Protein AF-A0A7V9KXX2-F1 (afdb_monomer)

Mean predicted aligned error: 15.09 Å

Solvent-accessible surface area (backbone atoms only — not comparable to full-atom values): 7461 Å² total; per-residue (Å²): 138,81,86,84,82,85,82,86,86,81,88,88,79,90,79,90,77,87,78,76,89,71,77,82,71,72,80,68,79,90,66,82,89,65,84,73,80,77,76,79,70,70,91,80,57,69,68,63,48,44,51,48,40,63,66,40,90,77,28,52,40,71,30,21,19,28,74,94,77,71,28,75,18,74,82,41,69,45,48,77,61,76,48,64,92,59,54,70,58,58,54,49,43,50,70,80,44,46,78,80,65,71,60,90,96,63,81,129

pLDDT: mean 80.61, std 19.08, range [44.19, 98.56]

Structure (mmCIF, N/CA/C/O backbone):
data_AF-A0A7V9KXX2-F1
#
_entry.id   AF-A0A7V9KXX2-F1
#
loop_
_atom_site.group_PDB
_atom_site.id
_atom_site.type_symbol
_atom_site.label_atom_id
_atom_site.label_alt_id
_atom_site.label_comp_id
_atom_site.label_asym_id
_atom_site.label_entity_id
_atom_site.label_seq_id
_atom_site.pdbx_PDB_ins_code
_atom_site.Cartn_x
_atom_site.Cartn_y
_atom_site.Cartn_z
_atom_site.occupancy
_atom_site.B_iso_or_equiv
_atom_site.auth_seq_id
_atom_site.auth_comp_id
_atom_site.auth_asym_id
_atom_site.auth_atom_id
_atom_site.pdbx_PDB_model_num
ATOM 1 N N . MET A 1 1 ? 47.833 49.640 -36.293 1.00 52.25 1 MET A N 1
ATOM 2 C CA . MET A 1 1 ? 47.557 51.097 -36.307 1.00 52.25 1 MET A CA 1
ATOM 3 C C . MET A 1 1 ? 46.946 51.464 -37.654 1.00 52.25 1 MET A C 1
ATOM 5 O O . MET A 1 1 ? 47.442 50.945 -38.641 1.00 52.25 1 MET A O 1
ATOM 9 N N . ARG A 1 2 ? 45.922 52.343 -37.650 1.00 55.81 2 ARG A N 1
ATOM 10 C CA . ARG A 1 2 ? 44.958 52.710 -38.728 1.00 55.81 2 ARG A CA 1
ATOM 11 C C . ARG A 1 2 ? 43.826 51.680 -38.893 1.00 55.81 2 ARG A C 1
ATOM 13 O O . ARG A 1 2 ? 43.999 50.703 -39.596 1.00 55.81 2 ARG A O 1
ATOM 20 N N . ARG A 1 3 ? 42.734 51.727 -38.108 1.00 54.62 3 ARG A N 1
ATOM 21 C CA . ARG A 1 3 ? 41.656 52.754 -38.083 1.00 54.62 3 ARG A CA 1
ATOM 22 C C . ARG A 1 3 ? 41.194 53.021 -39.534 1.00 54.62 3 ARG A C 1
ATOM 24 O O . ARG A 1 3 ? 42.030 53.403 -40.337 1.00 54.62 3 ARG A O 1
ATOM 31 N N . VAL A 1 4 ? 39.934 52.858 -39.931 1.00 51.06 4 VAL A N 1
ATOM 32 C CA . VAL A 1 4 ? 38.787 53.675 -39.507 1.00 51.06 4 VAL A CA 1
ATOM 33 C C . VAL A 1 4 ? 37.502 53.126 -40.191 1.00 51.06 4 VAL A C 1
ATOM 35 O O . VAL A 1 4 ? 37.560 52.732 -41.349 1.00 51.06 4 VAL A O 1
ATOM 38 N N . LEU A 1 5 ? 36.372 53.207 -39.474 1.00 52.53 5 LEU A N 1
ATOM 39 C CA . LEU A 1 5 ? 34.966 53.268 -39.930 1.00 52.53 5 LEU A CA 1
ATOM 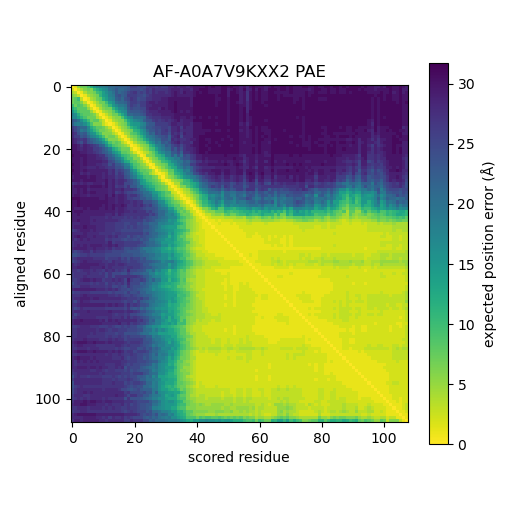40 C C . LEU A 1 5 ? 34.236 51.997 -40.405 1.00 52.53 5 LEU A C 1
ATOM 42 O O . LEU A 1 5 ? 34.033 51.741 -41.587 1.00 52.53 5 LEU A O 1
ATOM 46 N N . ALA A 1 6 ? 33.672 51.308 -39.411 1.00 52.41 6 ALA A N 1
ATOM 47 C CA . ALA A 1 6 ? 32.28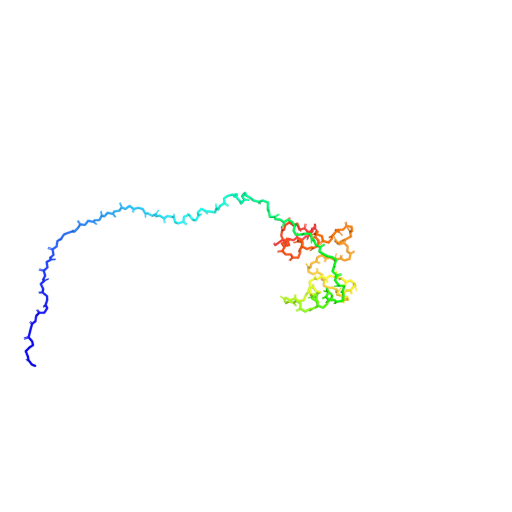2 50.869 -39.470 1.00 52.41 6 ALA A CA 1
ATOM 48 C C . ALA A 1 6 ? 31.319 52.080 -39.480 1.00 52.41 6 ALA A C 1
ATOM 50 O O . ALA A 1 6 ? 31.705 53.164 -39.039 1.00 52.41 6 ALA A O 1
ATOM 51 N N . LEU A 1 7 ? 30.062 51.817 -39.864 1.00 52.66 7 LEU A N 1
ATOM 52 C CA . LEU A 1 7 ? 28.855 52.664 -39.784 1.00 52.66 7 LEU A CA 1
ATOM 53 C C . LEU A 1 7 ? 28.471 53.393 -41.082 1.00 52.66 7 LEU A C 1
ATOM 55 O O . LEU A 1 7 ? 28.632 54.602 -41.225 1.00 52.66 7 LEU A O 1
ATOM 59 N N . LEU A 1 8 ? 27.858 52.635 -41.995 1.00 51.19 8 LEU A N 1
ATOM 60 C CA . LEU A 1 8 ? 26.914 53.170 -42.975 1.00 51.19 8 LEU A CA 1
ATOM 61 C C . LEU A 1 8 ? 25.512 53.146 -42.350 1.00 51.19 8 LEU A C 1
ATOM 63 O O . LEU A 1 8 ? 24.907 52.091 -42.172 1.00 51.19 8 LEU A O 1
ATOM 67 N N . LEU A 1 9 ? 25.047 54.337 -41.979 1.00 59.28 9 LEU A N 1
ATOM 68 C CA . LEU A 1 9 ? 23.663 54.659 -41.650 1.00 59.28 9 LEU A CA 1
ATOM 69 C C . LEU A 1 9 ? 22.786 54.505 -42.897 1.00 59.28 9 LEU A C 1
ATOM 71 O O . LEU A 1 9 ? 23.053 55.142 -43.915 1.00 59.28 9 LEU A O 1
ATOM 75 N N . LEU A 1 10 ? 21.691 53.757 -42.783 1.00 52.66 10 LEU A N 1
ATOM 76 C CA . LEU A 1 10 ? 20.530 53.930 -43.651 1.00 52.66 10 LEU A CA 1
ATOM 77 C C . LEU A 1 10 ? 19.266 53.675 -42.826 1.00 52.66 10 LEU A C 1
ATOM 79 O O . LEU A 1 10 ? 18.976 52.557 -42.410 1.00 52.66 10 LEU A O 1
ATOM 83 N N . ALA A 1 11 ? 18.577 54.768 -42.520 1.00 63.66 11 ALA A N 1
ATOM 84 C CA . ALA A 1 11 ? 17.275 54.800 -41.876 1.00 63.66 11 ALA A CA 1
ATOM 85 C C . ALA A 1 11 ? 16.167 54.778 -42.941 1.00 63.66 11 ALA A C 1
ATOM 87 O O . ALA A 1 11 ? 16.320 55.499 -43.925 1.00 63.66 11 ALA A O 1
ATOM 88 N N . LEU A 1 12 ? 15.090 54.004 -42.699 1.00 50.78 12 LEU A N 1
ATOM 89 C CA . LEU A 1 12 ? 13.658 54.154 -43.093 1.00 50.78 12 LEU A CA 1
ATOM 90 C C . LEU A 1 12 ? 12.992 52.767 -43.296 1.00 50.78 12 LEU A C 1
ATOM 92 O O . LEU A 1 12 ? 13.671 51.862 -43.768 1.00 50.78 12 LEU A O 1
ATOM 96 N N . PRO A 1 13 ? 11.654 52.612 -43.189 1.00 51.66 13 PRO A N 1
ATOM 97 C CA . PRO A 1 13 ? 10.697 53.110 -42.194 1.00 51.66 13 PRO A CA 1
ATOM 98 C C . PRO A 1 13 ? 9.777 51.989 -41.630 1.00 51.66 13 PRO A C 1
ATOM 100 O O . PRO A 1 13 ? 9.646 50.907 -42.188 1.00 51.66 13 PRO A O 1
ATOM 103 N N . LEU A 1 14 ? 9.104 52.309 -40.521 1.00 59.69 14 LEU A N 1
ATOM 104 C CA . LEU A 1 14 ? 7.709 51.983 -40.177 1.00 59.69 14 LEU A CA 1
ATOM 105 C C . LEU A 1 14 ? 7.018 50.800 -40.904 1.00 59.69 14 LEU A C 1
ATOM 107 O O . LEU A 1 14 ? 6.565 50.953 -42.032 1.00 59.69 14 LEU A O 1
ATOM 111 N N . PHE A 1 15 ? 6.760 49.700 -40.190 1.00 55.62 15 PHE A N 1
ATOM 112 C CA . PHE A 1 15 ? 5.529 48.917 -40.369 1.00 55.62 15 PHE A CA 1
ATOM 113 C C . PHE A 1 15 ? 5.103 48.331 -39.018 1.00 55.62 15 PHE A C 1
ATOM 115 O O . PHE A 1 15 ? 5.581 47.291 -38.572 1.00 55.62 15 PHE A O 1
ATOM 122 N N . VAL A 1 16 ? 4.205 49.050 -38.342 1.00 58.78 16 VAL A N 1
ATOM 123 C CA . VAL A 1 16 ? 3.402 48.509 -37.245 1.00 58.78 16 VAL A CA 1
ATOM 124 C C . VAL A 1 16 ? 2.373 47.582 -37.888 1.00 58.78 16 VAL A C 1
ATOM 126 O O . VAL A 1 16 ? 1.327 48.032 -38.347 1.00 58.78 16 VAL A O 1
ATOM 129 N N . ALA A 1 17 ? 2.698 46.295 -37.971 1.00 60.44 17 ALA A N 1
ATOM 130 C CA . ALA A 1 17 ? 1.730 45.249 -38.261 1.00 60.44 17 ALA A CA 1
ATOM 131 C C . ALA A 1 17 ? 1.281 44.641 -36.929 1.00 60.44 17 ALA A C 1
ATOM 133 O O . ALA A 1 17 ? 1.931 43.766 -36.363 1.00 60.44 17 ALA A O 1
ATOM 134 N N . ALA A 1 18 ? 0.168 45.152 -36.413 1.00 63.81 18 ALA A N 1
ATOM 135 C CA . ALA A 1 18 ? -0.643 44.424 -35.458 1.00 63.81 18 ALA A CA 1
ATOM 136 C C . ALA A 1 18 ? -1.280 43.224 -36.175 1.00 63.81 18 ALA A C 1
ATOM 138 O O . ALA A 1 18 ? -2.045 43.430 -37.113 1.00 63.81 18 ALA A O 1
ATOM 139 N N . CYS A 1 19 ? -0.999 41.994 -35.737 1.00 55.56 19 CYS A N 1
ATOM 140 C CA . CYS A 1 19 ? -1.982 40.909 -35.746 1.00 55.56 19 CYS A CA 1
ATOM 141 C C . CYS A 1 19 ? -1.490 39.713 -34.926 1.00 55.56 19 CYS A C 1
ATOM 143 O O . CYS A 1 19 ? -0.365 39.257 -35.108 1.00 55.56 19 CYS A O 1
ATOM 145 N N . GLY A 1 20 ? -2.378 39.178 -34.092 1.00 53.41 20 GLY A N 1
ATOM 146 C CA . GLY A 1 20 ? -2.288 37.804 -33.616 1.00 53.41 20 GLY A CA 1
ATOM 147 C C . GLY A 1 20 ? -1.647 37.644 -32.248 1.00 53.41 20 GLY A C 1
ATOM 148 O O . GLY A 1 20 ? -0.543 37.123 -32.138 1.00 53.41 20 GLY A O 1
ATOM 149 N N . GLY A 1 21 ? -2.390 37.995 -31.195 1.00 56.31 21 GLY A N 1
ATOM 150 C CA . GLY A 1 21 ? -2.306 37.230 -29.956 1.00 56.31 21 GLY A CA 1
ATOM 151 C C . GLY A 1 21 ? -2.710 35.794 -30.277 1.00 56.31 21 GLY A C 1
ATOM 152 O O . GLY A 1 21 ? -3.887 35.463 -30.257 1.00 56.31 21 GLY A O 1
ATOM 153 N N . GLY A 1 22 ? -1.737 34.981 -30.678 1.00 51.50 22 GLY A N 1
ATOM 154 C CA . GLY A 1 22 ? -1.893 33.543 -30.768 1.00 51.50 22 GLY A CA 1
ATOM 155 C C . GLY A 1 22 ? -1.839 33.004 -29.355 1.00 51.50 22 GLY A C 1
ATOM 156 O O . GLY A 1 22 ? -0.770 32.670 -28.855 1.00 51.50 22 GLY A O 1
ATOM 157 N N . GLU A 1 23 ? -2.992 32.984 -28.702 1.00 50.78 23 GLU A N 1
ATOM 158 C CA . GLU A 1 23 ? -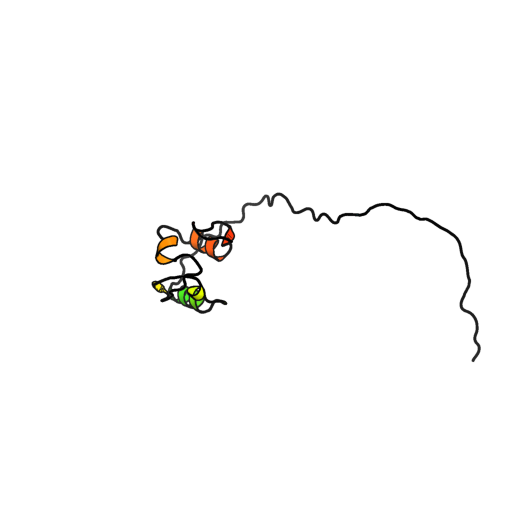3.330 31.940 -27.751 1.00 50.78 23 GLU A CA 1
ATOM 159 C C . GLU A 1 23 ? -2.749 30.609 -28.252 1.00 50.78 23 GLU A C 1
ATOM 161 O O . GLU A 1 23 ? -3.214 30.014 -29.223 1.00 50.78 23 GLU A O 1
ATOM 166 N N . THR A 1 24 ? -1.663 30.156 -27.628 1.00 44.19 24 THR A N 1
ATOM 167 C CA . THR A 1 24 ? -1.243 28.762 -27.721 1.00 44.19 24 THR A CA 1
ATOM 168 C C . THR A 1 24 ? -2.264 27.947 -26.945 1.00 44.19 24 THR A C 1
ATOM 170 O O . THR A 1 24 ? -2.024 27.527 -25.817 1.00 44.19 24 THR A O 1
ATOM 173 N N . THR A 1 25 ? -3.434 27.764 -27.548 1.00 47.28 25 THR A N 1
ATOM 174 C CA . THR A 1 25 ? -4.286 26.628 -27.246 1.00 47.28 25 THR A CA 1
ATOM 175 C C . THR A 1 25 ? -3.536 25.426 -27.787 1.00 47.28 25 THR A C 1
ATOM 177 O O . THR A 1 25 ? -3.494 25.179 -28.992 1.00 47.28 25 THR A O 1
ATOM 180 N N . THR A 1 26 ? -2.867 24.712 -26.886 1.00 54.09 26 THR A N 1
ATOM 181 C CA . THR A 1 26 ? -2.544 23.309 -27.118 1.00 54.09 26 THR A CA 1
ATOM 182 C C . THR A 1 26 ? -3.868 22.633 -27.463 1.00 54.09 26 THR A C 1
ATOM 184 O O . THR A 1 26 ? -4.763 22.665 -26.615 1.00 54.09 26 THR A O 1
ATOM 187 N N . PRO A 1 27 ? -4.052 22.050 -28.661 1.00 51.06 27 PRO A N 1
ATOM 188 C CA . PRO A 1 27 ? -5.146 21.117 -28.837 1.00 51.06 27 PRO A CA 1
ATOM 189 C C . PRO A 1 27 ? -4.871 19.967 -27.867 1.00 51.06 27 PRO A C 1
ATOM 191 O O . PRO A 1 27 ? -3.971 19.157 -28.093 1.00 51.06 27 PRO A O 1
ATOM 194 N N . ALA A 1 28 ? -5.580 19.945 -26.738 1.00 58.94 28 ALA A N 1
ATOM 195 C CA . ALA A 1 28 ? -5.722 18.723 -25.974 1.00 58.94 28 ALA A CA 1
ATOM 196 C C . ALA A 1 28 ? -6.418 17.747 -26.932 1.00 58.94 28 ALA A C 1
ATOM 198 O O . ALA A 1 28 ? -7.477 18.098 -27.457 1.00 58.94 28 ALA A O 1
ATOM 199 N N . PRO A 1 29 ? -5.821 16.596 -27.277 1.00 59.16 29 PRO A N 1
ATOM 200 C CA . PRO A 1 29 ? -6.551 15.597 -28.038 1.00 59.16 29 PRO A CA 1
ATOM 201 C C . PRO A 1 29 ? -7.797 15.236 -27.225 1.00 59.16 29 PRO A C 1
ATOM 203 O O . PRO A 1 29 ? -7.679 14.723 -26.117 1.00 59.16 29 PRO A O 1
ATOM 206 N N . GLU A 1 30 ? -8.974 15.579 -27.750 1.00 61.12 30 GLU A N 1
ATOM 207 C CA . GLU A 1 30 ? -10.244 15.410 -27.034 1.00 61.12 30 GLU A CA 1
ATOM 208 C C . GLU A 1 30 ? -10.662 13.939 -26.954 1.00 61.12 30 GLU A C 1
ATOM 210 O O . GLU A 1 30 ? -11.455 13.589 -26.093 1.00 61.12 30 GLU A O 1
ATOM 215 N N . ASP A 1 31 ? -10.053 13.064 -27.764 1.00 60.25 31 ASP A N 1
ATOM 216 C CA . ASP A 1 31 ? -10.254 11.623 -27.682 1.00 60.25 31 ASP A CA 1
ATOM 217 C C . ASP A 1 31 ? -9.005 10.848 -28.121 1.00 60.25 31 ASP A C 1
ATOM 219 O O . ASP A 1 31 ? -8.583 10.880 -29.283 1.00 60.25 31 ASP A O 1
ATOM 223 N N . VAL A 1 32 ? -8.434 10.078 -27.192 1.00 62.81 32 VAL A N 1
ATOM 224 C CA . VAL A 1 32 ? -7.479 9.012 -27.513 1.00 62.81 32 VAL A CA 1
ATOM 225 C C . VAL A 1 32 ? -8.291 7.819 -28.023 1.00 62.81 32 VAL A C 1
ATOM 227 O O . VAL A 1 32 ? -8.682 6.939 -27.262 1.00 62.81 32 VAL A O 1
ATOM 230 N N . GLN A 1 33 ? -8.596 7.790 -29.322 1.00 56.56 33 GLN A N 1
ATOM 231 C CA . GLN A 1 33 ? -9.247 6.631 -29.940 1.00 56.56 33 GLN A CA 1
ATOM 232 C C . GLN A 1 33 ? -8.231 5.503 -30.141 1.00 56.56 33 GLN A C 1
ATOM 234 O O . GLN A 1 33 ? -7.597 5.367 -31.185 1.00 56.56 33 GLN A O 1
ATOM 239 N N . GLY A 1 34 ? -8.090 4.684 -29.103 1.00 64.25 34 GLY A N 1
ATOM 240 C CA . GLY A 1 34 ? -7.353 3.431 -29.111 1.00 64.25 34 GLY A CA 1
ATOM 241 C C . GLY A 1 34 ? -7.694 2.632 -27.860 1.00 64.25 34 GLY A C 1
ATOM 242 O O . GLY A 1 34 ? -7.731 3.178 -26.762 1.00 64.25 34 GLY A O 1
ATOM 243 N N . THR A 1 35 ? -7.975 1.340 -28.009 1.00 58.72 35 THR A N 1
ATOM 244 C CA . THR A 1 35 ? -8.110 0.451 -26.853 1.00 58.72 35 THR A CA 1
ATOM 245 C C . THR A 1 35 ? -6.716 0.274 -26.263 1.00 58.72 35 THR A C 1
ATOM 247 O O . THR A 1 35 ? -5.845 -0.289 -26.929 1.00 58.72 35 THR A O 1
ATOM 250 N N . VAL A 1 36 ? -6.477 0.770 -25.046 1.00 60.09 36 VAL A N 1
ATOM 251 C CA . VAL A 1 36 ? -5.277 0.374 -24.301 1.00 60.09 36 VAL A CA 1
ATOM 252 C C . VAL A 1 36 ? -5.417 -1.131 -24.074 1.00 60.09 36 VAL A C 1
ATOM 254 O O . VAL A 1 36 ? -6.463 -1.555 -23.573 1.00 60.09 36 VAL A O 1
ATOM 257 N N . PRO A 1 37 ? -4.451 -1.963 -24.500 1.00 59.00 37 PRO A N 1
ATOM 258 C CA . PRO A 1 37 ? -4.485 -3.376 -24.171 1.00 59.00 37 PRO A CA 1
ATOM 259 C C . PRO A 1 37 ? -4.594 -3.492 -22.655 1.00 59.00 37 PRO A C 1
ATOM 261 O O . PRO A 1 37 ? -3.702 -3.045 -21.937 1.00 59.00 37 PRO A O 1
ATOM 264 N N . GLN A 1 38 ? -5.709 -4.034 -22.170 1.00 58.44 38 GLN A N 1
ATOM 265 C CA . GLN A 1 38 ? -5.847 -4.336 -20.758 1.00 58.44 38 GLN A CA 1
ATOM 266 C C . GLN A 1 38 ? -4.862 -5.461 -20.470 1.00 58.44 38 GLN A C 1
ATOM 268 O O . GLN A 1 38 ? -5.074 -6.602 -20.889 1.00 58.44 38 GLN A O 1
ATOM 273 N N . GLU A 1 39 ? -3.732 -5.108 -19.861 1.00 65.56 39 GLU A N 1
ATOM 274 C CA . GLU A 1 39 ? -2.729 -6.085 -19.473 1.00 65.56 39 GLU A CA 1
ATOM 275 C C . GLU A 1 39 ? -3.389 -7.089 -18.540 1.00 65.56 39 GLU A C 1
ATOM 277 O O . GLU A 1 39 ? -3.894 -6.730 -17.480 1.00 65.56 39 GLU A O 1
ATOM 282 N N . THR A 1 40 ? -3.412 -8.356 -18.946 1.00 67.56 40 THR A N 1
ATOM 283 C CA . THR A 1 40 ? -3.875 -9.423 -18.070 1.00 67.56 40 THR A CA 1
ATOM 284 C C . THR A 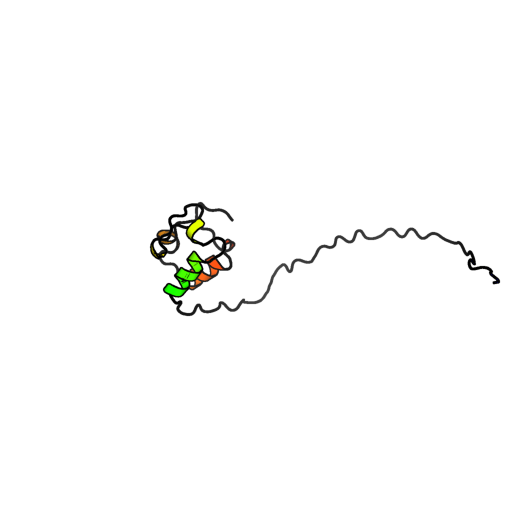1 40 ? -2.892 -9.542 -16.918 1.00 67.56 40 THR A C 1
ATOM 286 O O . THR A 1 40 ? -1.743 -9.941 -17.121 1.00 67.56 40 THR A O 1
ATOM 289 N N . VAL A 1 41 ? -3.349 -9.219 -15.713 1.00 80.31 41 VAL A N 1
ATOM 290 C CA . VAL A 1 41 ? -2.567 -9.392 -14.489 1.00 80.31 41 VAL A CA 1
ATOM 291 C C . VAL A 1 41 ? -2.143 -10.851 -14.311 1.00 80.31 41 VAL A C 1
ATOM 293 O O . VAL A 1 41 ? -2.968 -11.762 -14.212 1.00 80.31 41 VAL A O 1
ATOM 296 N N . ALA A 1 42 ? -0.831 -11.080 -14.276 1.00 83.44 42 ALA A N 1
ATOM 297 C CA . ALA A 1 42 ? -0.274 -12.367 -13.886 1.00 83.44 42 ALA A CA 1
ATOM 298 C C . ALA A 1 42 ? -0.522 -12.627 -12.391 1.00 83.44 42 ALA A C 1
ATOM 300 O O . ALA A 1 42 ? -0.721 -11.700 -11.604 1.00 83.44 42 ALA A O 1
ATOM 301 N N . ALA A 1 43 ? -0.477 -13.898 -11.984 1.00 86.50 43 ALA A N 1
ATOM 302 C CA . ALA A 1 43 ? -0.501 -14.238 -10.566 1.00 86.50 43 ALA A CA 1
ATOM 303 C C . ALA A 1 43 ? 0.714 -13.610 -9.859 1.00 86.50 43 ALA A C 1
ATOM 305 O O . ALA A 1 43 ? 1.854 -13.821 -10.275 1.00 86.50 43 ALA A O 1
ATOM 306 N N . GLY A 1 44 ? 0.455 -12.827 -8.811 1.00 89.06 44 GLY A N 1
ATOM 307 C CA . GLY A 1 44 ? 1.491 -12.165 -8.021 1.00 89.06 44 GLY A CA 1
ATOM 308 C C . GLY A 1 44 ? 2.106 -13.064 -6.947 1.00 89.06 44 GLY A C 1
ATOM 309 O O . GLY A 1 44 ? 1.531 -14.078 -6.552 1.00 89.06 44 GLY A O 1
ATOM 310 N N . ASP A 1 45 ? 3.263 -12.643 -6.440 1.00 95.56 45 ASP A N 1
ATOM 311 C CA . ASP A 1 45 ? 3.904 -13.205 -5.250 1.00 95.56 45 ASP A CA 1
ATOM 312 C C . ASP A 1 45 ? 3.543 -12.348 -4.027 1.00 95.56 45 ASP A C 1
ATOM 314 O O . ASP A 1 45 ? 3.754 -11.133 -4.019 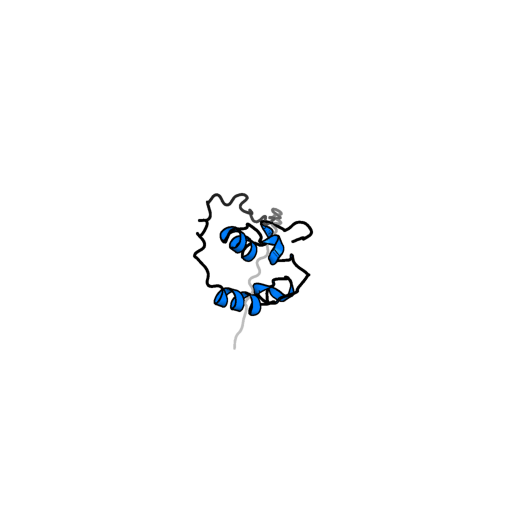1.00 95.56 45 ASP A O 1
ATOM 318 N N . ALA A 1 46 ? 2.969 -12.971 -2.996 1.00 94.81 46 ALA A N 1
ATOM 319 C CA . ALA A 1 46 ? 2.477 -12.258 -1.821 1.00 94.81 46 ALA A CA 1
ATOM 320 C C . ALA A 1 46 ? 3.602 -11.687 -0.938 1.00 94.81 46 ALA A C 1
ATOM 322 O O . ALA A 1 46 ? 3.429 -10.622 -0.347 1.00 94.81 46 ALA A O 1
ATOM 323 N N . GLU A 1 47 ? 4.749 -12.364 -0.844 1.00 96.62 47 GLU A N 1
ATOM 324 C CA . GLU A 1 47 ? 5.885 -11.908 -0.038 1.00 96.62 47 GLU A CA 1
ATOM 325 C C . GLU A 1 47 ? 6.584 -10.731 -0.725 1.00 96.62 47 GLU A C 1
ATOM 327 O O . GLU A 1 47 ? 6.838 -9.701 -0.094 1.00 96.62 47 GLU A O 1
ATOM 332 N N . ALA A 1 48 ? 6.785 -10.825 -2.042 1.00 96.94 48 ALA A N 1
ATOM 333 C CA . ALA A 1 48 ? 7.269 -9.710 -2.850 1.00 96.94 48 ALA A CA 1
ATOM 334 C C . ALA A 1 48 ? 6.293 -8.522 -2.814 1.00 96.94 48 ALA A C 1
ATOM 336 O O . ALA A 1 48 ? 6.718 -7.377 -2.656 1.00 96.94 48 ALA A O 1
ATOM 337 N N . GLY A 1 49 ? 4.984 -8.784 -2.893 1.00 96.12 49 GLY A N 1
ATOM 338 C CA . GLY A 1 49 ? 3.945 -7.761 -2.768 1.00 96.12 49 GLY A CA 1
ATOM 339 C C . GLY A 1 49 ? 3.992 -7.040 -1.420 1.00 96.12 49 GLY A C 1
ATOM 340 O O . GLY A 1 49 ? 3.930 -5.812 -1.380 1.00 96.12 49 GLY A O 1
ATOM 341 N N . LYS A 1 50 ? 4.190 -7.776 -0.317 1.00 97.25 50 LYS A N 1
ATOM 342 C CA . LYS A 1 50 ? 4.382 -7.177 1.010 1.00 97.25 50 LYS A CA 1
ATOM 343 C C . LYS A 1 50 ? 5.643 -6.309 1.061 1.00 97.25 50 LYS A C 1
ATOM 345 O O . LYS A 1 50 ? 5.598 -5.208 1.600 1.00 97.25 50 LYS A O 1
ATOM 350 N N . ALA A 1 51 ? 6.750 -6.764 0.474 1.00 97.69 51 ALA A N 1
ATOM 351 C CA . ALA A 1 51 ? 7.971 -5.966 0.419 1.00 97.69 51 ALA A CA 1
ATOM 352 C C . ALA A 1 51 ? 7.753 -4.639 -0.328 1.00 97.69 51 ALA A C 1
ATOM 354 O O . ALA A 1 51 ? 8.217 -3.599 0.134 1.00 97.69 51 ALA A O 1
ATOM 355 N N . VAL A 1 52 ? 7.011 -4.638 -1.441 1.00 97.12 52 VAL A N 1
ATOM 356 C CA . VAL A 1 52 ? 6.630 -3.404 -2.155 1.00 97.12 52 VAL A CA 1
ATOM 357 C C . VAL A 1 52 ? 5.729 -2.519 -1.292 1.00 97.12 52 VAL A C 1
ATOM 359 O O . VAL A 1 52 ? 5.988 -1.323 -1.180 1.00 97.12 52 VAL A O 1
ATOM 362 N N . PHE A 1 53 ? 4.723 -3.103 -0.636 1.00 97.94 53 PHE A N 1
ATOM 363 C CA . PHE A 1 53 ? 3.806 -2.389 0.256 1.00 97.94 53 PHE A CA 1
ATOM 364 C C . PHE A 1 53 ? 4.548 -1.606 1.353 1.00 97.94 53 PHE A C 1
ATOM 366 O O . PHE A 1 53 ? 4.204 -0.459 1.644 1.00 97.94 53 PHE A O 1
ATOM 373 N N . ASP A 1 54 ? 5.590 -2.211 1.928 1.00 96.81 54 ASP A N 1
ATOM 374 C CA . ASP A 1 54 ? 6.400 -1.608 2.988 1.00 96.81 54 ASP A CA 1
ATOM 375 C C . ASP A 1 54 ? 7.447 -0.616 2.445 1.00 96.81 54 ASP A C 1
ATOM 377 O O . ASP A 1 54 ? 7.734 0.397 3.083 1.00 96.81 54 ASP A O 1
ATOM 381 N N . SER A 1 55 ? 8.044 -0.911 1.283 1.00 97.19 55 SER A N 1
ATOM 382 C CA . SER A 1 55 ? 9.205 -0.179 0.741 1.00 97.19 55 SER A CA 1
ATOM 383 C C . SER A 1 55 ? 8.864 0.989 -0.184 1.00 97.19 55 SER A C 1
ATOM 385 O O . SER A 1 55 ? 9.757 1.781 -0.500 1.00 97.19 55 SER A O 1
ATOM 387 N N . ALA A 1 56 ? 7.607 1.110 -0.624 1.00 96.56 56 ALA A N 1
ATOM 388 C CA . ALA A 1 56 ? 7.143 2.256 -1.398 1.00 96.56 56 ALA A CA 1
ATOM 389 C C . ALA A 1 56 ? 7.434 3.584 -0.669 1.00 96.56 56 ALA A C 1
ATOM 391 O O . ALA A 1 56 ? 7.674 3.623 0.540 1.00 96.56 56 ALA A O 1
ATOM 392 N N . SER A 1 57 ? 7.446 4.697 -1.407 1.00 94.69 57 SER A N 1
ATOM 393 C CA . SER A 1 57 ? 7.737 6.017 -0.839 1.00 94.69 57 SER A CA 1
ATOM 394 C C . SER A 1 57 ? 6.607 7.012 -1.137 1.00 94.69 57 SER A C 1
ATOM 396 O O . SER A 1 57 ? 6.514 7.477 -2.275 1.00 94.69 57 SER A O 1
ATOM 398 N N . PRO A 1 58 ? 5.767 7.360 -0.139 1.00 94.69 58 PRO A N 1
ATOM 399 C CA . PRO A 1 58 ? 5.681 6.735 1.189 1.00 94.69 58 PRO A CA 1
ATOM 400 C C . PRO A 1 58 ? 5.174 5.283 1.116 1.00 94.69 58 PRO A C 1
ATOM 402 O O . PRO A 1 58 ? 4.548 4.886 0.134 1.00 94.69 58 PRO A O 1
ATOM 405 N N . GLY A 1 59 ? 5.458 4.484 2.150 1.00 97.00 59 GLY A N 1
ATOM 406 C CA . GLY A 1 59 ? 4.990 3.097 2.220 1.00 97.00 59 GLY A CA 1
ATOM 407 C C . GLY A 1 59 ? 3.465 3.059 2.264 1.00 97.00 59 GLY A C 1
ATOM 408 O O . GLY A 1 59 ? 2.850 3.893 2.922 1.00 97.00 59 GLY A O 1
ATOM 409 N N . CYS A 1 60 ? 2.825 2.094 1.609 1.00 98.12 60 CYS A N 1
ATOM 410 C CA . CYS A 1 60 ? 1.362 2.058 1.484 1.00 98.12 60 CYS A CA 1
ATOM 411 C C . CYS A 1 60 ? 0.664 2.038 2.860 1.00 98.12 60 CYS A C 1
ATOM 413 O O . CYS A 1 60 ? -0.382 2.664 3.064 1.00 98.12 60 CYS A O 1
ATOM 415 N N . GLY A 1 61 ? 1.293 1.372 3.833 1.00 97.94 61 GLY A N 1
ATOM 416 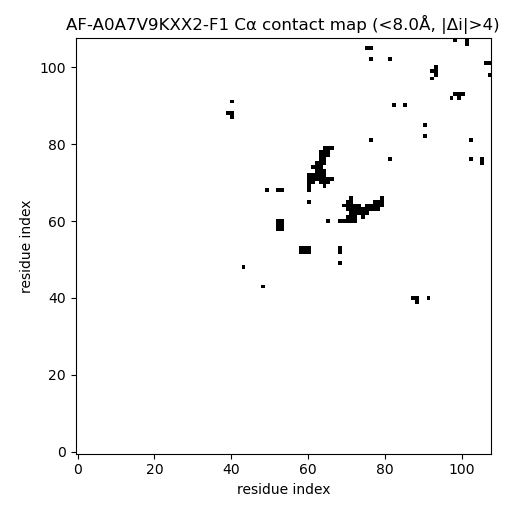C CA . GLY A 1 61 ? 0.814 1.272 5.209 1.00 97.94 61 GLY A CA 1
ATOM 417 C C . GLY A 1 61 ? 0.771 2.592 5.981 1.00 97.94 61 GLY A C 1
ATOM 418 O O . GLY A 1 61 ? 0.088 2.657 6.998 1.00 97.94 61 GLY A O 1
ATOM 419 N N . THR A 1 62 ? 1.433 3.658 5.511 1.00 97.94 62 THR A N 1
ATOM 420 C CA . THR A 1 62 ? 1.335 4.976 6.163 1.00 97.94 62 THR A CA 1
ATOM 421 C C . THR A 1 62 ? -0.060 5.575 6.034 1.00 97.94 62 THR A C 1
ATOM 423 O O . THR A 1 62 ? -0.466 6.376 6.873 1.00 97.94 62 THR A O 1
ATOM 426 N N . CYS A 1 63 ? -0.788 5.209 4.978 1.00 97.56 63 CYS A N 1
ATOM 427 C CA . CYS A 1 63 ? -2.127 5.721 4.709 1.00 97.56 63 CYS A CA 1
ATOM 428 C C . CYS A 1 63 ? -3.207 4.670 4.958 1.00 97.56 63 CYS A C 1
ATOM 430 O O . CYS A 1 63 ? -4.300 5.040 5.375 1.00 97.56 63 CYS A O 1
ATOM 432 N N . HIS A 1 64 ? -2.912 3.390 4.727 1.00 98.25 64 HIS A N 1
ATOM 433 C CA . HIS A 1 64 ? -3.919 2.336 4.685 1.00 98.25 64 HIS A CA 1
ATOM 434 C C . HIS A 1 64 ? -3.824 1.330 5.833 1.00 98.25 64 HIS A C 1
ATOM 436 O O . HIS A 1 64 ? -2.746 0.839 6.179 1.00 98.25 64 HIS A O 1
ATOM 442 N N . THR A 1 65 ? -4.990 0.925 6.335 1.00 98.56 65 THR A N 1
ATOM 443 C CA . THR A 1 65 ? -5.139 -0.232 7.218 1.00 98.56 65 THR A CA 1
ATOM 444 C C . THR A 1 65 ? -5.116 -1.490 6.364 1.00 98.56 65 THR A C 1
ATOM 446 O O . THR A 1 65 ? -5.879 -1.592 5.400 1.00 98.56 65 THR A O 1
ATOM 449 N N . PHE A 1 66 ? -4.250 -2.442 6.708 1.00 98.12 66 PHE A N 1
ATOM 450 C CA . PHE A 1 66 ? -4.176 -3.734 6.036 1.00 98.12 66 PHE A CA 1
ATOM 451 C C . PHE A 1 66 ? -3.525 -4.792 6.930 1.00 98.12 66 PHE A C 1
ATOM 453 O O . PHE A 1 66 ? -2.304 -4.823 7.120 1.00 98.12 66 PHE A O 1
ATOM 460 N N . LYS A 1 67 ? -4.332 -5.713 7.471 1.00 97.88 67 LYS A N 1
ATOM 461 C CA . LYS A 1 67 ? -3.863 -6.727 8.432 1.00 97.88 67 LYS A CA 1
ATOM 462 C C . LYS A 1 67 ? -2.783 -7.642 7.875 1.00 97.88 67 LYS A C 1
ATOM 464 O O . LYS A 1 67 ? -1.882 -8.018 8.618 1.00 97.88 67 LYS A O 1
ATOM 469 N N . ALA A 1 68 ? -2.851 -7.989 6.590 1.00 96.06 68 ALA A N 1
ATOM 470 C CA . ALA A 1 68 ? -1.860 -8.865 5.965 1.00 96.06 68 ALA A CA 1
ATOM 471 C C . ALA A 1 68 ? -0.455 -8.233 5.916 1.00 96.06 68 ALA A C 1
ATOM 473 O O . ALA A 1 68 ? 0.542 -8.954 5.963 1.00 96.06 68 ALA A O 1
ATOM 474 N N . ALA A 1 69 ? -0.370 -6.899 5.869 1.00 97.06 69 ALA A N 1
ATOM 475 C CA . ALA A 1 69 ? 0.889 -6.161 5.949 1.00 97.06 69 ALA A CA 1
ATOM 476 C C . ALA A 1 69 ? 1.230 -5.683 7.373 1.00 97.06 69 ALA A C 1
ATOM 478 O O . ALA A 1 69 ? 2.366 -5.289 7.626 1.00 97.06 69 ALA A O 1
ATOM 479 N N . GLY A 1 70 ? 0.279 -5.765 8.310 1.00 97.19 70 GLY A N 1
ATOM 480 C CA . GLY A 1 70 ? 0.434 -5.274 9.679 1.00 97.19 70 GLY A CA 1
ATOM 481 C C . GLY A 1 70 ? 0.331 -3.751 9.795 1.00 97.19 70 GLY A C 1
ATOM 482 O O . GLY A 1 70 ? 0.907 -3.191 10.722 1.00 97.19 70 GLY A O 1
ATOM 483 N N . SER A 1 71 ? -0.367 -3.089 8.866 1.00 98.31 71 SER A N 1
ATOM 484 C CA . SER A 1 71 ? -0.543 -1.634 8.865 1.00 98.31 71 SER A CA 1
ATOM 485 C C . SER A 1 71 ? -1.905 -1.205 9.411 1.00 98.31 71 SER A C 1
ATOM 487 O O . SER A 1 71 ? -2.906 -1.912 9.270 1.00 98.31 71 SER A O 1
ATOM 489 N N . ASP A 1 72 ? -1.942 -0.016 10.004 1.00 98.19 72 ASP A N 1
ATOM 490 C CA . ASP A 1 72 ? -3.093 0.576 10.692 1.00 98.19 72 ASP A CA 1
ATOM 491 C C . ASP A 1 72 ? -3.356 2.038 10.280 1.00 98.19 72 ASP A C 1
ATOM 493 O O . ASP A 1 72 ? -4.086 2.754 10.964 1.00 98.19 72 ASP A O 1
ATOM 497 N N . GLY A 1 73 ? -2.795 2.488 9.150 1.00 97.62 73 GLY A N 1
ATOM 498 C CA . GLY A 1 73 ? -3.045 3.826 8.616 1.00 97.62 73 GLY A CA 1
ATOM 499 C C . GLY A 1 73 ? -4.533 4.077 8.340 1.00 97.62 73 GLY A C 1
ATOM 500 O O . GLY A 1 73 ? -5.260 3.182 7.909 1.00 97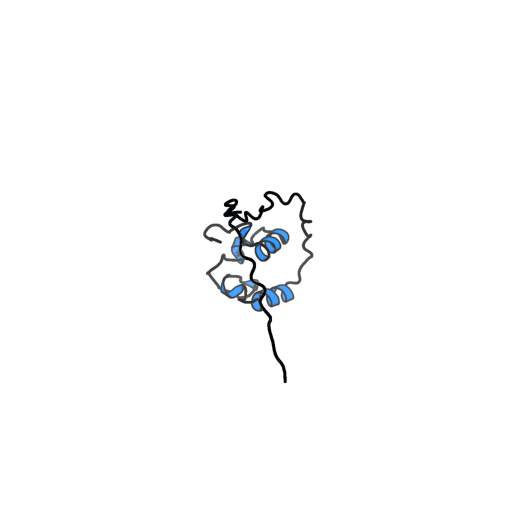.62 73 GLY A O 1
ATOM 501 N N . THR A 1 74 ? -5.001 5.299 8.585 1.00 96.69 74 THR A N 1
ATOM 502 C CA . THR A 1 74 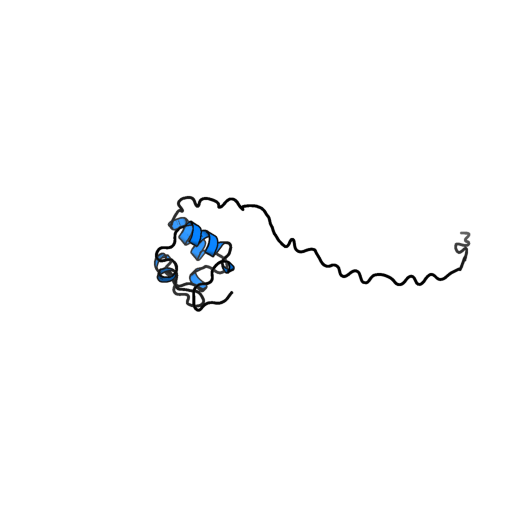? -6.429 5.658 8.450 1.00 96.69 74 THR A CA 1
ATOM 503 C C . THR A 1 74 ? -6.676 6.872 7.560 1.00 96.69 74 THR A C 1
ATOM 505 O O . THR A 1 74 ? -7.787 7.396 7.532 1.00 96.69 74 THR A O 1
ATOM 508 N N . THR A 1 75 ? -5.645 7.366 6.871 1.00 96.12 75 THR A N 1
ATOM 509 C CA . THR A 1 75 ? -5.786 8.470 5.910 1.00 96.12 75 THR A CA 1
ATOM 510 C C . THR A 1 75 ? -6.527 8.005 4.660 1.00 96.12 75 THR A C 1
ATOM 512 O O . THR A 1 75 ? -7.335 8.748 4.115 1.00 96.12 75 THR A O 1
ATOM 515 N N . GLY A 1 76 ? -6.249 6.778 4.215 1.00 95.44 76 GLY A N 1
ATOM 516 C CA . GLY A 1 76 ? -6.935 6.107 3.117 1.00 95.44 76 GLY A CA 1
ATOM 517 C C . GLY A 1 76 ? -7.900 5.019 3.606 1.00 95.44 76 GLY A C 1
ATOM 518 O O . GLY A 1 76 ? -7.962 4.724 4.804 1.00 95.44 76 GLY A O 1
ATOM 519 N N . PRO A 1 77 ? -8.652 4.389 2.685 1.00 97.00 77 PRO A N 1
ATOM 520 C CA . PRO A 1 77 ? -9.581 3.314 3.010 1.00 97.00 77 PRO A CA 1
ATOM 521 C C . PRO A 1 77 ? -8.884 2.101 3.628 1.00 97.00 77 PRO A C 1
ATOM 523 O O . PRO A 1 77 ? -7.738 1.776 3.307 1.00 97.00 77 PRO A O 1
ATOM 526 N N . ASN A 1 78 ? -9.624 1.381 4.471 1.00 97.75 78 ASN A N 1
ATOM 527 C CA . ASN A 1 78 ? -9.220 0.074 4.970 1.00 97.75 78 ASN A CA 1
ATOM 528 C C . ASN A 1 78 ? -9.215 -0.943 3.815 1.00 97.75 78 ASN A C 1
ATOM 530 O O . ASN A 1 78 ? -10.260 -1.225 3.218 1.00 97.75 78 ASN A O 1
ATOM 534 N N . LEU A 1 79 ? -8.049 -1.505 3.498 1.00 97.75 79 LEU A N 1
ATOM 535 C CA . LEU A 1 79 ? -7.874 -2.441 2.383 1.00 97.75 79 LEU A CA 1
ATOM 536 C C . LEU A 1 79 ? -8.456 -3.825 2.686 1.00 97.75 79 LEU A C 1
ATOM 538 O O . LEU A 1 79 ? -8.880 -4.517 1.764 1.00 97.75 79 LEU A O 1
ATOM 542 N N . ASP A 1 80 ? -8.588 -4.201 3.963 1.00 97.88 80 ASP A N 1
ATOM 543 C CA . ASP A 1 80 ? -9.289 -5.432 4.355 1.00 97.88 80 ASP A CA 1
ATOM 544 C C . ASP A 1 80 ? -10.799 -5.362 4.057 1.00 97.88 80 ASP A C 1
ATOM 546 O O . ASP A 1 80 ? -11.486 -6.386 4.049 1.00 97.88 80 ASP A O 1
ATOM 550 N N . GLU A 1 81 ? -11.347 -4.162 3.855 1.00 96.94 81 GLU A N 1
ATOM 551 C CA . GLU A 1 81 ? -12.769 -3.929 3.593 1.00 96.94 81 GLU A CA 1
ATOM 552 C C . GLU A 1 81 ? -13.029 -3.535 2.142 1.00 96.94 81 GLU A C 1
ATOM 554 O O . GLU A 1 81 ? -13.845 -4.177 1.482 1.00 96.94 81 GLU A O 1
ATOM 559 N N . SER A 1 82 ? -12.309 -2.531 1.639 1.00 95.94 82 SER A N 1
ATOM 560 C CA . SER A 1 82 ? -12.494 -1.976 0.291 1.00 95.94 82 SER A CA 1
ATOM 561 C C . SER A 1 82 ? -12.135 -2.951 -0.835 1.00 95.94 82 SER A C 1
ATOM 563 O O . SER A 1 82 ? -12.736 -2.888 -1.906 1.00 95.94 82 SER A O 1
ATOM 565 N N . LEU A 1 83 ? -11.216 -3.896 -0.597 1.00 95.31 83 LEU A N 1
ATOM 566 C CA . LEU A 1 83 ? -10.801 -4.880 -1.606 1.00 95.31 83 LEU A CA 1
ATOM 567 C C . LEU A 1 83 ? -11.625 -6.179 -1.588 1.00 95.31 83 LEU A C 1
ATOM 569 O O . LEU A 1 83 ? -11.376 -7.082 -2.390 1.00 95.31 83 LEU A O 1
ATOM 573 N N . LYS A 1 84 ? -12.621 -6.319 -0.703 1.00 95.44 84 LYS A N 1
ATOM 574 C CA . LYS A 1 84 ? -13.453 -7.533 -0.641 1.00 95.44 84 LYS A CA 1
ATOM 575 C C . LYS A 1 84 ? -14.186 -7.767 -1.962 1.00 95.44 84 LYS A C 1
ATOM 577 O O . LYS A 1 84 ? -14.975 -6.939 -2.405 1.00 95.44 84 LYS A O 1
ATOM 582 N N . GLY A 1 85 ? -13.962 -8.938 -2.559 1.00 94.75 85 GLY A N 1
ATOM 583 C CA . GLY A 1 85 ? -14.605 -9.336 -3.814 1.00 94.75 85 GLY A CA 1
ATOM 584 C C . GLY A 1 85 ? -14.065 -8.629 -5.060 1.00 94.75 85 GLY A C 1
ATOM 585 O O . GLY A 1 85 ? -14.614 -8.837 -6.138 1.00 94.75 85 GLY A O 1
ATOM 586 N N . LYS A 1 86 ? -13.008 -7.819 -4.930 1.00 94.00 86 LYS A N 1
ATOM 587 C CA . LYS A 1 86 ? -12.298 -7.227 -6.064 1.00 94.00 86 LYS A CA 1
ATOM 588 C C . LYS A 1 86 ? -11.301 -8.230 -6.639 1.00 94.00 86 LYS A C 1
ATOM 590 O O . LYS A 1 86 ? -10.734 -9.041 -5.906 1.00 94.00 86 LYS A O 1
ATOM 595 N N . ASP A 1 87 ? -11.112 -8.188 -7.952 1.00 93.75 87 ASP A N 1
ATOM 596 C CA . ASP A 1 87 ? -10.126 -9.020 -8.634 1.00 93.75 87 ASP A CA 1
ATOM 597 C C . ASP A 1 87 ? -8.757 -8.322 -8.726 1.00 93.75 87 ASP A C 1
ATOM 599 O O . ASP A 1 87 ? -8.584 -7.160 -8.348 1.00 93.75 87 ASP A O 1
ATOM 603 N N . ALA A 1 88 ? -7.755 -9.052 -9.215 1.00 93.44 88 ALA A N 1
ATOM 604 C CA . ALA A 1 88 ? -6.400 -8.530 -9.346 1.00 93.44 88 ALA A CA 1
ATOM 605 C C . ALA A 1 88 ? -6.299 -7.379 -10.364 1.00 93.44 88 ALA A C 1
ATOM 607 O O . ALA A 1 88 ? -5.421 -6.530 -10.226 1.00 93.44 88 ALA A O 1
ATOM 608 N N . GLN A 1 89 ? -7.193 -7.324 -11.356 1.00 93.44 89 GLN A N 1
ATOM 609 C CA . GLN A 1 89 ? -7.181 -6.260 -12.353 1.00 93.44 89 GLN A CA 1
ATOM 610 C C . GLN A 1 89 ? -7.633 -4.940 -11.738 1.00 93.44 89 GLN A C 1
ATOM 612 O O . GLN A 1 89 ? -6.982 -3.918 -11.931 1.00 93.44 89 GLN A O 1
ATOM 617 N N . TYR A 1 90 ? -8.713 -4.976 -10.959 1.00 93.88 90 TYR A N 1
ATOM 618 C CA . TYR A 1 90 ? -9.191 -3.831 -10.198 1.00 93.88 90 TYR A CA 1
ATOM 619 C C . TYR A 1 90 ? -8.112 -3.304 -9.248 1.00 93.88 90 TYR A C 1
ATOM 621 O O . TYR A 1 90 ? -7.901 -2.096 -9.151 1.00 93.88 90 TYR A O 1
ATOM 629 N N . ILE A 1 91 ? -7.410 -4.207 -8.554 1.00 94.62 91 ILE A N 1
ATO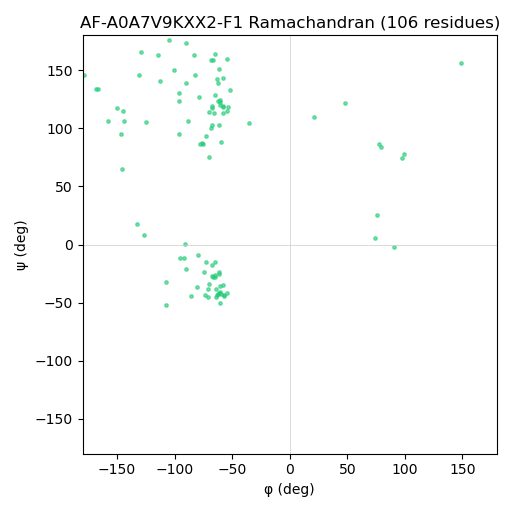M 630 C CA . ILE A 1 91 ? -6.328 -3.830 -7.637 1.00 94.62 91 ILE A CA 1
ATOM 631 C C . ILE A 1 91 ? -5.183 -3.159 -8.402 1.00 94.62 91 ILE A C 1
ATOM 633 O O . ILE A 1 91 ? -4.679 -2.139 -7.941 1.00 94.62 91 ILE A O 1
ATOM 637 N N . LEU A 1 92 ? -4.790 -3.689 -9.567 1.00 94.50 92 LEU A N 1
ATOM 638 C CA . LEU A 1 92 ? -3.761 -3.062 -10.397 1.00 94.50 92 LEU A CA 1
ATOM 639 C C . LEU A 1 92 ? -4.178 -1.651 -10.825 1.00 94.50 92 LEU A C 1
ATOM 641 O O . LEU A 1 92 ? -3.404 -0.722 -10.611 1.00 94.50 92 LEU A O 1
ATOM 645 N N . GLU A 1 93 ? -5.386 -1.487 -11.375 1.00 95.00 93 GLU A N 1
ATOM 646 C CA . GLU A 1 93 ? -5.904 -0.177 -11.798 1.00 95.00 93 GLU A CA 1
ATOM 647 C C . GLU A 1 93 ? -5.911 0.808 -10.623 1.00 95.00 93 GLU A C 1
ATOM 649 O O . GLU A 1 93 ? -5.403 1.915 -10.747 1.00 95.00 93 GLU A O 1
ATOM 654 N N . SER A 1 94 ? -6.359 0.366 -9.444 1.00 95.06 94 SER A N 1
ATOM 655 C CA . SER A 1 94 ? -6.374 1.188 -8.224 1.00 95.06 94 SER A CA 1
ATOM 656 C C . SER A 1 94 ? -4.977 1.645 -7.779 1.00 95.06 94 SER A C 1
ATOM 658 O O . SER A 1 94 ? -4.854 2.649 -7.086 1.00 95.06 94 SER A O 1
ATOM 660 N N . ILE A 1 95 ? -3.917 0.910 -8.133 1.00 94.31 95 ILE A N 1
ATOM 661 C CA . ILE A 1 95 ? -2.530 1.263 -7.799 1.00 94.31 95 ILE A CA 1
ATOM 662 C C . ILE A 1 95 ? -1.941 2.221 -8.839 1.00 94.31 95 ILE A C 1
ATOM 664 O O . ILE A 1 95 ? -1.252 3.171 -8.472 1.00 94.31 95 ILE A O 1
ATOM 668 N N . VAL A 1 96 ? -2.162 1.958 -10.130 1.00 94.75 96 VAL A N 1
ATOM 669 C CA . VAL A 1 96 ? -1.514 2.711 -11.222 1.00 94.75 96 VAL A CA 1
ATOM 670 C C . VAL A 1 96 ? -2.312 3.934 -11.671 1.00 94.75 96 VAL A C 1
ATOM 672 O O . VAL A 1 96 ? -1.740 4.851 -12.256 1.00 94.75 96 VAL A O 1
ATOM 675 N N . ASN A 1 97 ? -3.613 3.949 -11.389 1.00 95.06 97 ASN A N 1
ATOM 676 C CA . ASN A 1 97 ? -4.560 4.996 -11.744 1.00 95.06 97 ASN A CA 1
ATOM 677 C C . ASN A 1 97 ? -5.628 5.151 -10.636 1.00 95.06 97 ASN A C 1
ATOM 679 O O . ASN A 1 97 ? -6.809 4.870 -10.853 1.00 95.06 97 ASN A O 1
ATOM 683 N N . PRO A 1 98 ? -5.224 5.569 -9.420 1.00 92.88 98 PRO A N 1
ATOM 684 C CA . PRO A 1 98 ? -6.104 5.597 -8.249 1.00 92.88 98 PRO A CA 1
ATOM 685 C C . PRO A 1 98 ? -7.325 6.514 -8.413 1.00 92.88 98 PRO A C 1
ATOM 687 O O . PRO A 1 98 ? -8.345 6.277 -7.774 1.00 92.88 98 PRO A O 1
ATOM 690 N N . ASP A 1 99 ? -7.253 7.517 -9.292 1.00 94.62 99 ASP A N 1
ATOM 691 C CA . ASP A 1 99 ? -8.342 8.472 -9.527 1.00 94.62 99 ASP A CA 1
ATOM 692 C C . ASP A 1 99 ? -9.448 7.930 -10.449 1.00 94.62 99 ASP A C 1
ATOM 694 O O . ASP A 1 99 ? -10.500 8.557 -10.581 1.00 94.62 99 ASP A O 1
ATOM 698 N N . ALA A 1 100 ? -9.243 6.763 -11.076 1.00 94.56 100 ALA A N 1
ATOM 699 C CA . ALA A 1 100 ? -10.242 6.132 -11.940 1.00 94.56 100 ALA A CA 1
ATOM 700 C C . ALA A 1 100 ? -11.511 5.730 -11.178 1.00 94.56 100 ALA A C 1
ATOM 702 O O . ALA A 1 100 ? -12.619 5.875 -11.695 1.00 94.56 100 ALA A O 1
ATOM 703 N N . GLU A 1 101 ? -11.351 5.239 -9.946 1.00 93.56 101 GLU A N 1
ATOM 704 C CA . GLU A 1 101 ? -12.449 4.897 -9.047 1.00 93.56 101 GLU A CA 1
ATOM 705 C C . GLU A 1 101 ? -12.071 5.212 -7.596 1.00 93.56 101 GLU A C 1
ATOM 707 O O . GLU A 1 101 ? -11.206 4.573 -6.999 1.00 93.56 101 GLU A O 1
ATOM 712 N N . ILE A 1 102 ? -12.781 6.166 -6.991 1.00 92.94 102 ILE A N 1
ATOM 713 C CA . ILE A 1 102 ? -12.565 6.561 -5.598 1.00 92.94 102 ILE A CA 1
ATOM 714 C C . ILE A 1 102 ? -13.553 5.829 -4.686 1.00 92.94 102 ILE A C 1
ATOM 716 O O . ILE A 1 102 ? -14.763 5.831 -4.915 1.00 92.94 102 ILE A O 1
ATOM 720 N N . THR A 1 103 ? -13.034 5.217 -3.618 1.00 92.50 103 THR A N 1
ATOM 721 C CA . THR A 1 103 ? -13.865 4.573 -2.588 1.00 92.50 103 THR A CA 1
ATOM 722 C C . THR A 1 103 ? -14.765 5.608 -1.906 1.00 92.50 103 THR A C 1
ATOM 724 O O . THR A 1 103 ? -14.319 6.710 -1.588 1.00 92.50 103 THR A O 1
ATOM 727 N N . GLU A 1 104 ? -16.027 5.253 -1.649 1.00 92.31 104 GLU A N 1
ATOM 728 C CA . GLU A 1 104 ? -16.991 6.141 -0.991 1.00 92.31 104 GLU A CA 1
ATOM 729 C C . GLU A 1 104 ? -16.430 6.714 0.323 1.00 92.31 104 GLU A C 1
ATOM 731 O O . GLU A 1 104 ? -15.866 5.993 1.147 1.00 92.31 104 GLU A O 1
ATOM 736 N N . GLY A 1 105 ? -16.582 8.028 0.509 1.00 93.00 105 GLY A N 1
ATOM 737 C CA . GLY A 1 105 ? -16.064 8.751 1.674 1.00 93.00 105 GLY A CA 1
ATOM 738 C C . GLY A 1 105 ? -14.646 9.314 1.518 1.00 93.00 105 GLY A C 1
ATOM 739 O O . GLY A 1 105 ? -14.192 10.008 2.425 1.00 93.00 105 GLY A O 1
ATOM 740 N N . PHE A 1 106 ? -13.976 9.079 0.385 1.00 91.62 106 PHE A N 1
ATOM 741 C CA . PHE A 1 106 ? -12.659 9.642 0.062 1.00 91.62 106 PHE A CA 1
ATOM 742 C C . PHE A 1 106 ? -12.731 10.605 -1.132 1.00 91.62 106 PHE A C 1
ATOM 744 O O . PHE A 1 106 ? -13.711 10.625 -1.878 1.00 91.62 106 PHE A O 1
ATOM 751 N N . THR A 1 107 ? -11.694 11.426 -1.297 1.00 89.31 107 THR A N 1
ATOM 752 C CA . THR A 1 107 ? -11.540 12.380 -2.406 1.00 89.31 107 THR A CA 1
ATOM 753 C C . THR A 1 107 ? -10.153 12.243 -3.024 1.00 89.31 107 THR A C 1
ATOM 755 O O . THR A 1 107 ? -9.203 11.975 -2.286 1.00 89.31 107 THR A O 1
ATOM 758 N N . ALA A 1 108 ? -10.063 12.450 -4.340 1.00 78.69 108 ALA A N 1
ATOM 759 C CA . ALA A 1 108 ? -8.805 12.599 -5.075 1.00 78.69 108 ALA A CA 1
ATOM 760 C C . ALA A 1 108 ? -8.100 13.925 -4.739 1.00 78.69 108 ALA A C 1
ATOM 762 O O . ALA A 1 108 ? -8.823 14.919 -4.471 1.00 78.69 108 ALA A O 1
#

Sequence (108 aa):
MRRVLALLLLALPLFVAACGGGETTTPAPEDVQGTVPQETVAAGDAEAGKAVFDSASPGCGTCHTFKAAGSDGTTGPNLDESLKGKDAQYILESIVNPDAEITEGFTA

Radius of gyration: 29.89 Å; Cα contacts (8 Å, |Δi|>4): 70; chains: 1; bounding box: 64×69×54 Å

Secondary structure (DSSP, 8-state):
-----------------------------S---S------PPPPPHHHHHHHHHHSSS-GGGT-EETTTTEE--SS--HHHHTTT--HHHHHHHHH-GGGSPPTT---

Foldseek 3Di:
DDDDDDDDDDDDDDDPDDDDPPPPPPPPPPDPPDPDPLPDDDDDDLVVVLVQQVPDVVRVLCQEADVSNPGDHPNAYHCVPPCVPPDPSVVVCCVVPVVVDHDPPDDD